Protein AF-A0A2W6T0C9-F1 (afdb_monomer_lite)

pLDDT: mean 95.59, std 4.39, range [62.81, 98.88]

Foldseek 3Di:
DVQAPEEEPQWDADPPRDIDGNDDDFDWDWDADRPPVGRYIDIGGALDGPQWQPWKFKAWPQPPRQLLPTHTFDDPGRQKTKDKDWDAAFIWIWMASHSDPDQRTWADAQEEEAPQFIHGPPGHYIDTDHDHTDIWMWMDRSNVRGIDIGDD

Structure (mmCIF, N/CA/C/O backbone):
data_AF-A0A2W6T0C9-F1
#
_entry.id   AF-A0A2W6T0C9-F1
#
loop_
_atom_site.group_PDB
_atom_site.id
_atom_site.type_symbol
_atom_site.label_atom_id
_atom_site.label_alt_id
_atom_site.label_comp_id
_atom_site.label_asym_id
_atom_site.label_entity_id
_atom_site.label_seq_id
_atom_site.pdbx_PDB_ins_code
_atom_site.Cartn_x
_atom_site.Cartn_y
_atom_site.Cartn_z
_atom_site.occupancy
_atom_site.B_iso_or_equiv
_atom_site.auth_seq_id
_atom_site.auth_comp_id
_atom_site.auth_asym_id
_atom_site.auth_atom_id
_atom_site.pdbx_PDB_model_num
ATOM 1 N N . ASN A 1 1 ? 18.285 3.195 -26.404 1.00 62.81 1 ASN A N 1
ATOM 2 C CA . ASN A 1 1 ? 17.325 3.545 -25.335 1.00 62.81 1 ASN A CA 1
ATOM 3 C C . ASN A 1 1 ? 17.656 4.904 -24.740 1.00 62.81 1 ASN A C 1
ATOM 5 O O . ASN A 1 1 ? 18.695 5.040 -24.112 1.00 62.81 1 ASN A O 1
ATOM 9 N N . LYS A 1 2 ? 16.803 5.908 -24.973 1.00 74.12 2 LYS A N 1
ATOM 10 C CA . LYS A 1 2 ? 17.025 7.315 -24.582 1.00 74.12 2 LYS A CA 1
ATOM 11 C C . LYS A 1 2 ? 16.971 7.547 -23.059 1.00 74.12 2 LYS A C 1
ATOM 13 O O . LYS A 1 2 ? 17.682 8.411 -22.559 1.00 74.12 2 LYS A O 1
ATOM 18 N N . TYR A 1 3 ? 16.179 6.749 -22.334 1.00 81.00 3 TYR A N 1
ATOM 19 C CA . TYR A 1 3 ? 15.863 6.992 -20.917 1.00 81.00 3 TYR A CA 1
ATOM 20 C C . TYR A 1 3 ? 16.386 5.917 -19.950 1.00 81.00 3 TYR A C 1
ATOM 22 O O . TYR A 1 3 ? 16.941 6.269 -18.914 1.00 81.00 3 TYR A O 1
ATOM 30 N N . PHE A 1 4 ? 16.297 4.629 -20.308 1.00 91.44 4 PHE A N 1
ATOM 31 C CA . PHE A 1 4 ? 16.746 3.513 -19.460 1.00 91.44 4 PHE A CA 1
ATOM 32 C C . PHE A 1 4 ? 17.794 2.643 -20.164 1.00 91.44 4 PHE A C 1
ATOM 34 O O . PHE A 1 4 ? 17.612 2.273 -21.325 1.00 91.44 4 PHE A O 1
ATOM 41 N N . LYS A 1 5 ? 18.874 2.281 -19.470 1.00 92.56 5 LYS A N 1
ATOM 42 C CA . LYS A 1 5 ? 19.886 1.314 -19.924 1.00 92.56 5 LYS A CA 1
ATOM 43 C C . LYS A 1 5 ? 19.383 -0.122 -19.776 1.00 92.56 5 LYS A C 1
ATOM 45 O O . LYS A 1 5 ? 19.548 -0.909 -20.703 1.00 92.56 5 LYS A O 1
ATOM 50 N N . THR A 1 6 ? 18.701 -0.417 -18.669 1.00 93.94 6 THR A N 1
ATOM 51 C CA . THR A 1 6 ? 18.200 -1.759 -18.331 1.00 93.94 6 THR A CA 1
ATOM 52 C C . THR A 1 6 ? 16.682 -1.748 -18.199 1.00 93.94 6 THR A C 1
ATOM 54 O O . THR A 1 6 ? 16.122 -0.864 -17.552 1.00 93.94 6 THR A O 1
ATOM 57 N N . TRP A 1 7 ? 16.026 -2.733 -18.812 1.00 95.25 7 TRP A N 1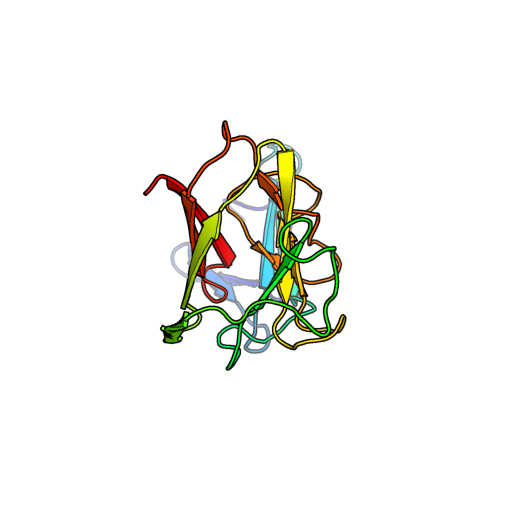
ATOM 58 C CA . TRP A 1 7 ? 14.569 -2.875 -18.850 1.00 95.25 7 TRP A CA 1
ATOM 59 C C . TRP A 1 7 ? 14.170 -4.252 -18.334 1.00 95.25 7 TRP A C 1
ATOM 61 O O . TRP A 1 7 ? 14.852 -5.237 -18.623 1.00 95.25 7 TRP A O 1
ATOM 71 N N . SER A 1 8 ? 13.052 -4.339 -17.616 1.00 96.44 8 SER A N 1
ATOM 72 C CA . SER A 1 8 ? 12.436 -5.634 -17.339 1.00 96.44 8 SER A CA 1
ATOM 73 C C . SER A 1 8 ? 11.910 -6.283 -18.617 1.00 96.44 8 SER A C 1
ATOM 75 O O . SER A 1 8 ? 11.490 -5.618 -19.561 1.00 96.44 8 SER A O 1
ATOM 77 N N . THR A 1 9 ? 11.902 -7.613 -18.632 1.00 95.88 9 THR A N 1
ATOM 78 C CA . THR A 1 9 ? 11.556 -8.434 -19.805 1.00 95.88 9 THR A CA 1
ATOM 79 C C . THR A 1 9 ? 10.097 -8.309 -20.252 1.00 95.88 9 THR A C 1
ATOM 81 O O . THR A 1 9 ? 9.762 -8.654 -21.379 1.00 95.88 9 THR A O 1
ATOM 84 N N . ASN A 1 10 ? 9.224 -7.803 -19.382 1.00 96.88 10 ASN A N 1
ATOM 85 C CA . ASN A 1 10 ? 7.815 -7.511 -19.651 1.00 96.88 10 ASN A CA 1
ATOM 86 C C . ASN A 1 10 ? 7.576 -6.082 -20.171 1.00 96.88 10 ASN A C 1
ATOM 88 O O . ASN A 1 10 ? 6.420 -5.667 -20.271 1.00 96.88 10 ASN A O 1
ATOM 92 N N . LEU A 1 11 ? 8.634 -5.336 -20.502 1.00 95.88 11 LEU A N 1
ATOM 93 C CA . LEU A 1 11 ? 8.558 -4.018 -21.119 1.00 95.88 11 LEU A CA 1
ATOM 94 C C . LEU A 1 11 ? 9.274 -3.999 -22.469 1.00 95.88 11 LEU A C 1
ATOM 96 O O . LEU A 1 11 ? 10.349 -4.574 -22.626 1.00 95.88 11 LEU A O 1
ATOM 100 N N . VAL A 1 12 ? 8.709 -3.267 -23.427 1.00 93.44 12 VAL A N 1
ATOM 101 C CA . VAL A 1 12 ? 9.349 -2.952 -24.710 1.00 93.44 12 VAL A CA 1
ATOM 102 C C . VAL A 1 12 ? 9.159 -1.476 -25.057 1.00 93.44 12 VAL A C 1
ATOM 104 O O . VAL A 1 12 ? 8.203 -0.834 -24.616 1.00 93.44 12 VAL A O 1
ATOM 107 N N . ALA A 1 13 ? 10.074 -0.920 -25.850 1.00 91.69 13 ALA A N 1
ATOM 108 C CA . ALA A 1 13 ? 9.913 0.430 -26.382 1.00 91.69 13 ALA A CA 1
ATOM 109 C C . ALA A 1 13 ? 8.769 0.472 -27.411 1.00 91.69 13 ALA A C 1
ATOM 111 O O . ALA A 1 13 ? 8.612 -0.453 -28.206 1.00 91.69 13 ALA A O 1
ATOM 112 N N . SER A 1 14 ? 7.999 1.559 -27.415 1.00 90.69 14 SER A N 1
ATOM 113 C CA . SER A 1 14 ? 6.897 1.814 -28.346 1.00 90.69 14 SER A CA 1
ATOM 114 C C . SER A 1 14 ? 6.979 3.236 -28.914 1.00 90.69 14 SER A C 1
ATOM 116 O O . SER A 1 14 ? 7.676 4.101 -28.377 1.00 90.69 14 SER A O 1
ATOM 118 N N . THR A 1 15 ? 6.316 3.483 -30.045 1.00 86.44 15 THR A N 1
ATOM 119 C CA . THR A 1 15 ? 6.456 4.739 -30.796 1.00 86.44 15 THR A CA 1
ATOM 120 C C . THR A 1 15 ? 5.323 5.739 -30.521 1.00 86.44 15 THR A C 1
ATOM 122 O O . THR A 1 15 ? 4.197 5.330 -30.231 1.00 86.44 15 THR A O 1
ATOM 125 N N . PRO A 1 16 ? 5.601 7.049 -30.649 1.00 85.38 16 PRO A N 1
ATOM 126 C CA . PRO A 1 16 ? 6.888 7.679 -30.355 1.00 85.38 16 PRO A CA 1
ATOM 127 C C . PRO A 1 16 ? 7.077 7.825 -28.829 1.00 85.38 16 PRO A C 1
ATOM 129 O O . PRO A 1 16 ? 6.198 8.325 -28.140 1.00 85.38 16 PRO A O 1
ATOM 132 N N . GLU A 1 17 ? 8.235 7.390 -28.315 1.00 86.81 17 GLU A N 1
ATOM 133 C CA . GLU A 1 17 ? 8.684 7.550 -26.910 1.00 86.81 17 GLU A CA 1
ATOM 134 C C . GLU A 1 17 ? 7.814 6.901 -25.812 1.00 86.81 17 GLU A C 1
ATOM 136 O O . GLU A 1 17 ? 7.943 7.229 -24.634 1.00 86.81 17 GLU A O 1
ATOM 141 N N . ASN A 1 18 ? 6.990 5.917 -26.170 1.00 90.25 18 ASN A N 1
ATOM 142 C CA . ASN A 1 18 ? 6.153 5.180 -25.227 1.00 90.25 18 ASN A CA 1
ATOM 143 C C . ASN A 1 18 ? 6.860 3.933 -24.671 1.00 90.25 18 ASN A C 1
ATOM 145 O O . ASN A 1 18 ? 7.796 3.391 -25.264 1.00 90.25 18 ASN A O 1
ATOM 149 N N . ILE A 1 19 ? 6.358 3.434 -23.541 1.00 92.56 19 ILE A N 1
ATOM 150 C CA . ILE A 1 19 ? 6.707 2.122 -22.986 1.00 92.56 19 ILE A CA 1
ATOM 151 C C . ILE A 1 19 ? 5.483 1.230 -23.104 1.00 92.56 19 ILE A C 1
ATOM 153 O O . ILE A 1 19 ? 4.423 1.564 -22.578 1.00 92.56 19 ILE A O 1
ATOM 157 N N . GLN A 1 20 ? 5.626 0.096 -23.781 1.00 94.19 20 GLN A N 1
ATOM 158 C CA . GLN A 1 20 ? 4.581 -0.912 -23.852 1.00 94.19 20 GLN A CA 1
ATOM 159 C C . GLN A 1 20 ? 4.863 -2.018 -22.837 1.00 94.19 20 GLN A C 1
ATOM 161 O O . GLN A 1 20 ? 5.954 -2.586 -22.791 1.00 94.19 20 GLN A O 1
ATOM 166 N N . PHE A 1 21 ? 3.851 -2.324 -22.032 1.00 96.25 21 PHE A N 1
ATOM 167 C CA . PHE A 1 21 ? 3.845 -3.467 -21.133 1.00 96.25 21 PHE A CA 1
ATOM 168 C C . PHE A 1 21 ? 3.276 -4.693 -21.859 1.00 96.25 21 PHE A C 1
ATOM 170 O O . PHE A 1 21 ? 2.175 -4.630 -22.400 1.00 96.25 21 PHE A O 1
ATOM 177 N N . ASN A 1 22 ? 4.024 -5.798 -21.855 1.00 95.62 22 ASN A N 1
ATOM 178 C CA . ASN A 1 22 ? 3.679 -7.056 -22.535 1.00 95.62 22 ASN A CA 1
ATOM 179 C C . ASN A 1 22 ? 3.455 -8.222 -21.556 1.00 95.62 22 ASN A C 1
ATOM 181 O O . ASN A 1 22 ? 3.411 -9.380 -21.967 1.00 95.62 22 ASN A O 1
ATOM 185 N N . GLY A 1 23 ? 3.374 -7.941 -20.254 1.00 94.56 23 GLY A N 1
ATOM 186 C CA . GLY A 1 23 ? 3.037 -8.954 -19.260 1.00 94.56 23 GLY A CA 1
ATOM 187 C C . GLY A 1 23 ? 1.539 -9.260 -19.220 1.00 94.56 23 GLY A C 1
ATOM 188 O O . GLY A 1 23 ? 0.722 -8.624 -19.885 1.00 94.56 23 GLY A O 1
ATOM 189 N N . VAL A 1 24 ? 1.174 -10.238 -18.394 1.00 94.62 24 VAL A N 1
ATOM 190 C CA . VAL A 1 24 ? -0.231 -10.544 -18.100 1.00 94.62 24 VAL A CA 1
ATOM 191 C C . VAL A 1 24 ? -0.897 -9.397 -17.334 1.00 94.62 24 VAL A C 1
ATOM 193 O O . VAL A 1 24 ? -0.236 -8.619 -16.649 1.00 94.62 24 VAL A O 1
ATOM 196 N N . THR A 1 25 ? -2.221 -9.283 -17.423 1.00 92.81 25 THR A N 1
ATOM 197 C CA . THR A 1 25 ? -2.969 -8.309 -16.619 1.00 92.81 25 THR A CA 1
ATOM 198 C C . THR A 1 25 ? -2.801 -8.595 -15.126 1.00 92.81 25 THR A C 1
ATOM 200 O O . THR A 1 25 ? -3.005 -9.720 -14.670 1.00 92.81 25 THR A O 1
ATOM 203 N N . GLY A 1 26 ? -2.480 -7.561 -14.350 1.00 92.88 26 GLY A N 1
ATOM 204 C CA . GLY A 1 26 ? -2.367 -7.667 -12.903 1.00 92.88 26 GLY A CA 1
ATOM 205 C C . GLY A 1 26 ? -1.803 -6.414 -12.244 1.00 92.88 26 GLY A C 1
ATOM 206 O O . GLY A 1 26 ? -1.594 -5.388 -12.891 1.00 92.88 26 GLY A O 1
ATOM 207 N N . MET A 1 27 ? -1.564 -6.516 -10.941 1.00 92.44 27 MET A N 1
ATOM 208 C CA . MET A 1 27 ? -0.894 -5.510 -10.123 1.00 92.44 27 MET A CA 1
ATOM 209 C C . MET A 1 27 ? 0.620 -5.710 -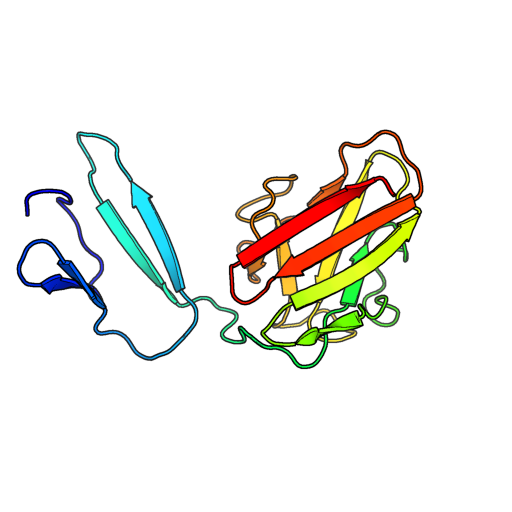10.179 1.00 92.44 27 MET A C 1
ATOM 211 O O . MET A 1 27 ? 1.109 -6.829 -10.023 1.00 92.44 27 MET A O 1
ATOM 215 N N . TYR A 1 28 ? 1.367 -4.621 -10.351 1.00 93.56 28 TYR A N 1
ATOM 216 C CA . TYR A 1 28 ? 2.822 -4.651 -10.479 1.00 93.56 28 TYR A CA 1
ATOM 217 C C . TYR A 1 28 ? 3.480 -3.581 -9.613 1.00 93.56 28 TYR A C 1
ATOM 219 O O . TYR A 1 28 ? 2.971 -2.468 -9.488 1.00 93.56 28 TYR A O 1
ATOM 227 N N . LYS A 1 29 ? 4.654 -3.904 -9.067 1.00 89.12 29 LYS A N 1
ATOM 228 C CA . LYS A 1 29 ? 5.581 -2.920 -8.509 1.00 89.12 29 LYS A CA 1
ATOM 229 C C . LYS A 1 29 ? 6.517 -2.460 -9.618 1.00 89.12 29 LYS A C 1
ATOM 231 O O . LYS A 1 29 ? 7.266 -3.269 -10.174 1.00 89.12 29 LYS A O 1
ATOM 236 N N . VAL A 1 30 ? 6.473 -1.163 -9.906 1.00 92.56 30 VAL A N 1
ATOM 237 C CA . VAL A 1 30 ? 7.395 -0.493 -10.827 1.00 92.56 30 VAL A CA 1
ATOM 238 C C . VAL A 1 30 ? 8.473 0.199 -10.002 1.00 92.56 30 VAL A C 1
ATOM 240 O O . VAL A 1 30 ? 8.164 1.018 -9.140 1.00 92.56 30 VAL A O 1
ATOM 243 N N . VAL A 1 31 ? 9.734 -0.141 -10.254 1.00 92.44 31 VAL A N 1
ATOM 244 C CA . VAL A 1 31 ? 10.898 0.503 -9.641 1.00 92.44 31 VAL A CA 1
ATOM 245 C C . VAL A 1 31 ? 11.699 1.178 -10.739 1.00 92.44 31 VAL A C 1
ATOM 247 O O . VAL A 1 31 ? 12.079 0.536 -11.719 1.00 92.44 31 VAL A O 1
ATOM 250 N N . ILE A 1 32 ? 11.941 2.473 -10.561 1.00 95.12 32 ILE A N 1
ATOM 251 C CA . ILE A 1 32 ? 12.793 3.274 -11.432 1.00 95.12 32 ILE A CA 1
ATOM 252 C C . ILE A 1 32 ? 14.035 3.654 -10.637 1.00 95.12 32 ILE A C 1
ATOM 254 O O . ILE A 1 32 ? 13.924 4.300 -9.597 1.00 95.12 32 ILE A O 1
ATOM 258 N N . ASP A 1 33 ? 15.200 3.274 -11.151 1.00 95.69 33 ASP A N 1
ATOM 259 C CA . ASP A 1 33 ? 16.480 3.786 -10.677 1.00 95.69 33 ASP A CA 1
ATOM 260 C C . ASP A 1 33 ? 16.970 4.843 -11.667 1.00 95.69 33 ASP A C 1
ATOM 262 O O . ASP A 1 33 ? 17.362 4.527 -12.795 1.00 95.69 33 ASP A O 1
ATOM 266 N N . ALA A 1 34 ? 16.877 6.105 -11.251 1.00 94.94 34 ALA A N 1
ATOM 267 C CA . ALA A 1 34 ? 17.244 7.260 -12.059 1.00 94.94 34 ALA A CA 1
ATOM 268 C C . ALA A 1 34 ? 18.731 7.631 -11.949 1.00 94.94 34 ALA A C 1
ATOM 270 O O . ALA A 1 34 ? 19.150 8.594 -12.598 1.00 94.94 34 ALA A O 1
ATOM 271 N N . ASP A 1 35 ? 19.529 6.895 -11.165 1.00 95.00 35 ASP A N 1
ATOM 272 C CA . ASP A 1 35 ? 20.968 7.117 -11.087 1.00 95.00 35 ASP A CA 1
ATOM 273 C C . ASP A 1 35 ? 21.587 7.108 -12.495 1.00 95.00 35 ASP A C 1
ATOM 275 O O . ASP A 1 35 ? 21.257 6.279 -13.350 1.00 95.00 35 ASP A O 1
ATOM 279 N N . ALA A 1 36 ? 22.479 8.062 -12.768 1.00 92.06 36 ALA A N 1
ATOM 280 C CA . ALA A 1 36 ? 23.010 8.277 -14.111 1.00 92.06 36 ALA A CA 1
ATOM 281 C C . ALA A 1 36 ? 23.832 7.081 -14.633 1.00 92.06 36 ALA A C 1
ATOM 283 O O . ALA A 1 36 ? 23.884 6.840 -15.854 1.00 92.06 36 ALA A O 1
ATOM 284 N N . ALA A 1 37 ? 24.458 6.322 -13.732 1.00 93.25 37 ALA A N 1
ATOM 285 C CA . ALA A 1 37 ? 25.167 5.093 -14.047 1.00 93.25 37 ALA A CA 1
ATOM 286 C C . ALA A 1 37 ? 24.193 3.923 -14.245 1.00 93.25 37 ALA A C 1
ATOM 288 O O . ALA A 1 37 ? 24.399 3.155 -15.190 1.00 93.25 37 ALA A O 1
ATOM 289 N N . VAL A 1 38 ? 23.108 3.841 -13.470 1.00 94.56 38 VAL A N 1
ATOM 290 C CA . VAL A 1 38 ? 22.147 2.724 -13.520 1.00 94.56 38 VAL A CA 1
ATOM 291 C C . VAL A 1 38 ? 21.086 2.895 -14.610 1.00 94.56 38 VAL A C 1
ATOM 293 O O . VAL A 1 38 ? 21.044 2.099 -15.549 1.00 94.56 38 VAL A O 1
ATOM 296 N N . LYS A 1 39 ? 20.236 3.927 -14.517 1.00 95.31 39 LYS A N 1
ATOM 297 C CA . LYS A 1 39 ? 19.087 4.186 -15.407 1.00 95.31 39 LYS A CA 1
ATOM 298 C C . LYS A 1 39 ? 18.277 2.917 -15.698 1.00 95.31 39 LYS A C 1
ATOM 300 O O . LYS A 1 39 ? 18.230 2.472 -16.846 1.00 95.31 39 LYS A O 1
ATOM 305 N N . SER A 1 40 ? 17.661 2.307 -14.690 1.00 95.81 40 SER A N 1
ATOM 306 C CA . SER A 1 40 ? 16.899 1.060 -14.864 1.00 95.81 40 SER A CA 1
ATOM 307 C C . SER A 1 40 ? 15.401 1.234 -14.623 1.00 95.81 40 SER A C 1
ATOM 309 O O . SER A 1 40 ? 14.979 2.084 -13.839 1.00 95.81 40 SER A O 1
ATOM 311 N N . ILE A 1 41 ? 14.603 0.406 -15.298 1.00 96.44 41 ILE A N 1
ATOM 312 C CA . ILE A 1 41 ? 13.179 0.225 -15.019 1.00 96.44 41 ILE A CA 1
ATOM 313 C C . ILE A 1 41 ? 12.890 -1.260 -14.804 1.00 96.44 41 ILE A C 1
ATOM 315 O O . ILE A 1 41 ? 13.136 -2.089 -15.681 1.00 96.44 41 ILE A O 1
ATOM 319 N N . THR A 1 42 ? 12.369 -1.596 -13.625 1.00 95.69 42 THR A N 1
ATOM 320 C CA . THR A 1 42 ? 12.008 -2.968 -13.250 1.00 95.69 42 THR A CA 1
ATOM 321 C C . THR A 1 42 ? 10.523 -3.056 -12.933 1.00 95.69 42 THR A C 1
ATOM 323 O O . THR A 1 42 ? 10.019 -2.296 -12.109 1.00 95.69 42 THR A O 1
ATOM 326 N N . VAL A 1 43 ? 9.827 -4.010 -13.552 1.00 96.12 43 VAL A N 1
ATOM 327 C CA . VAL A 1 43 ? 8.400 -4.268 -13.323 1.00 96.12 43 VAL A CA 1
ATOM 328 C C . VAL A 1 43 ? 8.213 -5.703 -12.846 1.00 96.12 43 VAL A C 1
ATOM 330 O O . VAL A 1 43 ? 8.376 -6.651 -13.612 1.00 96.12 43 VAL A O 1
ATOM 333 N N . SER A 1 44 ? 7.861 -5.858 -11.571 1.00 93.62 44 SER A N 1
ATOM 334 C CA . SER A 1 44 ? 7.682 -7.157 -10.905 1.00 93.62 44 SER A CA 1
ATOM 335 C C . SER A 1 44 ? 6.228 -7.357 -10.488 1.00 93.62 44 SER A C 1
ATOM 337 O O . SER A 1 44 ? 5.571 -6.405 -10.063 1.00 93.62 44 SER A O 1
ATOM 339 N N . ALA A 1 45 ? 5.702 -8.572 -10.662 1.00 94.25 45 ALA A N 1
ATOM 340 C CA . ALA A 1 45 ? 4.325 -8.880 -10.285 1.00 94.25 45 ALA A CA 1
ATOM 341 C C . ALA A 1 45 ? 4.144 -8.708 -8.772 1.00 94.25 45 ALA A C 1
ATOM 343 O O . ALA A 1 45 ? 4.975 -9.156 -7.982 1.00 94.25 45 ALA A O 1
ATOM 344 N N . SER A 1 46 ? 3.057 -8.051 -8.375 1.00 93.00 46 SER A N 1
ATOM 345 C CA . SER A 1 46 ? 2.671 -7.959 -6.973 1.00 93.00 46 SER A CA 1
ATOM 346 C C . SER A 1 46 ? 2.266 -9.349 -6.471 1.00 93.00 46 SER A C 1
ATOM 348 O O . SER A 1 46 ? 1.484 -10.022 -7.146 1.00 93.00 46 SER A O 1
ATOM 350 N N . PRO A 1 47 ? 2.706 -9.765 -5.270 1.00 91.94 47 PRO A N 1
ATOM 351 C CA . PRO A 1 47 ? 2.215 -10.994 -4.645 1.00 91.94 47 PRO A CA 1
ATOM 352 C C . PRO A 1 47 ? 0.723 -10.902 -4.296 1.00 91.94 47 PRO A C 1
ATOM 354 O O . PRO A 1 47 ? 0.063 -11.920 -4.117 1.00 91.94 47 PRO A O 1
ATOM 357 N N . VAL A 1 48 ? 0.174 -9.685 -4.242 1.00 93.56 48 VAL A N 1
ATOM 358 C CA . VAL A 1 48 ? -1.257 -9.435 -4.075 1.00 93.56 48 VAL A CA 1
ATOM 359 C C . VAL A 1 48 ? -1.820 -8.873 -5.374 1.00 93.56 48 VAL A C 1
ATOM 361 O O . VAL A 1 48 ? -1.602 -7.704 -5.700 1.00 93.56 48 VAL A O 1
ATOM 364 N N . ASN A 1 49 ? -2.556 -9.707 -6.110 1.00 92.31 49 ASN A N 1
ATOM 365 C CA . ASN A 1 49 ? -3.149 -9.360 -7.405 1.00 92.31 49 ASN A CA 1
ATOM 366 C C . ASN A 1 49 ? -4.652 -9.025 -7.312 1.00 92.31 49 ASN A C 1
ATOM 368 O O . ASN A 1 49 ? -5.443 -9.386 -8.179 1.00 92.31 49 ASN A O 1
ATOM 372 N N . SER A 1 50 ? -5.060 -8.351 -6.235 1.00 93.69 50 SER A N 1
ATOM 373 C CA . SER A 1 50 ? -6.438 -7.897 -6.028 1.00 93.69 50 SER A CA 1
ATOM 374 C C . SER A 1 50 ? -6.463 -6.389 -5.819 1.00 93.69 50 SER A C 1
ATOM 376 O O . SER A 1 50 ? -6.185 -5.899 -4.727 1.00 93.69 50 SER A O 1
ATOM 378 N N . TRP A 1 51 ? -6.797 -5.647 -6.876 1.00 93.94 51 TRP A N 1
ATOM 379 C CA . TRP A 1 51 ? -6.893 -4.182 -6.838 1.00 93.94 51 TRP A CA 1
ATOM 380 C C . TRP A 1 51 ? -8.246 -3.679 -6.306 1.00 93.94 51 TRP A C 1
ATOM 382 O O . TRP A 1 51 ? -8.353 -2.529 -5.880 1.00 93.94 51 TRP A O 1
ATOM 392 N N . ASN A 1 52 ? -9.273 -4.537 -6.333 1.00 95.56 52 ASN A N 1
ATOM 393 C CA . ASN A 1 52 ? -10.632 -4.255 -5.867 1.00 95.56 52 ASN A CA 1
ATOM 394 C C . ASN A 1 52 ? -11.126 -5.368 -4.928 1.00 95.56 52 ASN A C 1
ATOM 396 O O . ASN A 1 52 ? -12.053 -6.096 -5.291 1.00 95.56 52 ASN A O 1
ATOM 400 N N . PRO A 1 53 ? -10.486 -5.562 -3.760 1.00 96.25 53 PRO A N 1
ATOM 401 C CA . PRO A 1 53 ? -10.993 -6.515 -2.779 1.00 96.25 53 PRO A CA 1
ATOM 402 C C . PRO A 1 53 ? -12.415 -6.124 -2.355 1.00 96.25 53 PRO A C 1
ATOM 404 O O . PRO A 1 53 ? -12.761 -4.946 -2.358 1.00 96.25 53 PRO A O 1
ATOM 407 N N . THR A 1 54 ? -13.245 -7.100 -1.981 1.00 96.62 54 THR A N 1
ATOM 408 C CA . THR A 1 54 ? -14.615 -6.828 -1.509 1.00 96.62 54 THR A CA 1
ATOM 409 C C . THR A 1 54 ? -14.610 -6.048 -0.197 1.00 96.62 54 THR A C 1
ATOM 411 O O . THR A 1 54 ? -15.399 -5.123 -0.029 1.00 96.62 54 THR A O 1
ATOM 414 N N . ASN A 1 55 ? -13.691 -6.398 0.706 1.00 98.06 55 ASN A N 1
ATOM 415 C CA . ASN A 1 55 ? -13.564 -5.798 2.026 1.00 98.06 55 ASN A CA 1
ATOM 416 C C . ASN A 1 55 ? -12.124 -5.349 2.270 1.00 98.06 55 ASN A C 1
ATOM 418 O O . ASN A 1 55 ? -11.179 -5.964 1.773 1.00 98.06 55 ASN A O 1
ATOM 422 N N . VAL A 1 56 ? -11.976 -4.306 3.083 1.00 98.69 56 VAL A N 1
ATOM 423 C CA . VAL A 1 56 ? -10.711 -3.936 3.719 1.00 98.69 56 VAL A CA 1
ATOM 424 C C . VAL A 1 56 ? -10.985 -3.680 5.196 1.00 98.69 56 VAL A C 1
ATOM 426 O O . VAL A 1 56 ? -12.002 -3.084 5.554 1.00 98.69 56 VAL A O 1
ATOM 429 N N . TYR A 1 57 ? -10.077 -4.142 6.043 1.00 98.88 57 TYR A N 1
ATOM 430 C CA . TYR A 1 57 ? -10.140 -4.024 7.488 1.00 98.88 57 TYR A CA 1
ATOM 431 C C . TYR A 1 57 ? -8.903 -3.296 8.006 1.00 98.88 57 TYR A C 1
ATOM 433 O O . TYR A 1 57 ? -7.800 -3.515 7.509 1.00 98.88 57 TYR A O 1
ATOM 441 N N . LEU A 1 58 ? -9.079 -2.472 9.032 1.00 98.81 58 LEU A N 1
ATOM 442 C CA . LEU A 1 58 ? -8.007 -1.862 9.808 1.00 98.81 58 LEU A CA 1
ATOM 443 C C . LEU A 1 58 ? -7.622 -2.794 10.966 1.00 98.81 58 LEU A C 1
ATOM 445 O O . LEU A 1 58 ? -8.478 -3.211 11.747 1.00 98.81 58 LEU A O 1
ATOM 449 N N . VAL A 1 59 ? -6.334 -3.102 11.100 1.00 98.81 59 VAL A N 1
ATOM 450 C CA . VAL A 1 59 ? -5.772 -3.876 12.220 1.00 98.81 59 VAL A CA 1
ATOM 451 C C . VAL A 1 59 ? -4.554 -3.146 12.768 1.00 98.81 59 VAL A C 1
ATOM 453 O O . VAL A 1 59 ? -3.779 -2.591 11.996 1.00 98.81 59 VAL A O 1
ATOM 456 N N . GLY A 1 60 ? -4.362 -3.115 14.080 1.00 98.56 60 GLY A N 1
ATOM 457 C CA . GLY A 1 60 ? -3.237 -2.392 14.666 1.00 98.56 60 GLY A CA 1
ATOM 458 C C . GLY A 1 60 ? -3.332 -2.255 16.172 1.00 98.56 60 GLY A C 1
ATOM 459 O O . GLY A 1 60 ? -4.113 -2.942 16.829 1.00 98.56 60 GLY A O 1
ATOM 460 N N . THR A 1 61 ? -2.592 -1.302 16.727 1.00 98.06 61 THR A N 1
ATOM 461 C CA . THR A 1 61 ? -2.676 -0.942 18.151 1.00 98.06 61 THR A CA 1
ATOM 462 C C . THR A 1 61 ? -4.112 -0.617 18.577 1.00 98.06 61 THR A C 1
ATOM 464 O O . THR A 1 61 ? -4.519 -0.984 19.675 1.00 98.06 61 THR A O 1
ATOM 467 N N . VAL A 1 62 ? -4.910 -0.032 17.675 1.00 96.50 62 VAL A N 1
ATOM 468 C CA . VAL A 1 62 ? -6.331 0.320 17.870 1.00 96.50 62 VAL A CA 1
ATOM 469 C C . VAL A 1 62 ? -7.248 -0.860 18.203 1.00 96.50 62 VAL A C 1
ATOM 471 O O . VAL A 1 62 ? -8.325 -0.652 18.754 1.00 96.50 62 VAL A O 1
ATOM 474 N N . ASN A 1 63 ? -6.850 -2.090 17.875 1.00 97.75 63 ASN A N 1
ATOM 475 C CA . ASN A 1 63 ? -7.603 -3.300 18.200 1.00 97.75 63 ASN A CA 1
ATOM 476 C C . ASN A 1 63 ? -6.708 -4.423 18.761 1.00 97.75 63 ASN A C 1
ATOM 478 O O . ASN A 1 63 ? -7.072 -5.598 18.705 1.00 97.75 63 ASN A O 1
ATOM 482 N N . GLY A 1 64 ? -5.525 -4.071 19.279 1.00 98.19 64 GLY A N 1
ATOM 483 C CA . GLY A 1 64 ? -4.583 -5.020 19.877 1.00 98.19 64 GLY A CA 1
ATOM 484 C C . GLY A 1 64 ? -3.978 -6.027 18.894 1.00 98.19 64 GLY A C 1
ATOM 485 O O . GLY A 1 64 ? -3.687 -7.151 19.290 1.00 98.19 64 GLY A O 1
ATOM 486 N N . TRP A 1 65 ? -3.819 -5.659 17.618 1.00 98.44 65 TRP A N 1
ATOM 487 C CA . TRP A 1 65 ? -3.281 -6.516 16.549 1.00 98.44 65 TRP A CA 1
ATOM 488 C C . TRP A 1 65 ? -4.054 -7.822 16.317 1.00 98.44 65 TRP A C 1
ATOM 490 O O . TRP A 1 65 ? -3.554 -8.760 15.689 1.00 98.44 65 TRP A O 1
ATOM 500 N N . ASN A 1 66 ? -5.301 -7.888 16.781 1.00 98.62 66 ASN A N 1
ATOM 501 C CA . ASN A 1 66 ? -6.142 -9.052 16.582 1.00 98.62 66 ASN A CA 1
ATOM 502 C C . ASN A 1 66 ? -6.791 -9.003 15.191 1.00 98.62 66 ASN A C 1
ATOM 504 O O . ASN A 1 66 ? -7.727 -8.243 14.946 1.00 98.62 66 ASN A O 1
ATOM 508 N N . ALA A 1 67 ? -6.299 -9.832 14.269 1.00 98.56 67 ALA A N 1
ATOM 509 C CA . ALA A 1 67 ? -6.832 -9.898 12.910 1.00 98.56 67 ALA A CA 1
ATOM 510 C C . ALA A 1 67 ? -8.272 -10.442 12.850 1.00 98.56 67 ALA A C 1
ATOM 512 O O . ALA A 1 67 ? -9.037 -10.018 11.986 1.00 98.56 67 ALA A O 1
ATOM 513 N N . ALA A 1 68 ? -8.666 -11.320 13.781 1.00 98.56 68 ALA A N 1
ATOM 514 C CA . ALA A 1 68 ? -10.024 -11.874 13.835 1.00 98.56 68 ALA A CA 1
ATOM 515 C C . ALA A 1 68 ? -11.074 -10.813 14.201 1.00 98.56 68 ALA A C 1
ATOM 517 O O . ALA A 1 68 ? -12.242 -10.944 13.850 1.00 98.56 68 ALA A O 1
ATOM 518 N N . THR A 1 69 ? -10.650 -9.742 14.874 1.00 98.50 69 THR A N 1
ATOM 519 C CA . THR A 1 69 ? -11.479 -8.579 15.209 1.00 98.50 69 THR A CA 1
ATOM 520 C C . THR A 1 69 ? -10.998 -7.319 14.488 1.00 98.50 69 THR A C 1
ATOM 522 O O . THR A 1 69 ? -11.173 -6.207 14.991 1.00 98.50 69 THR A O 1
ATOM 525 N N . ALA A 1 70 ? -10.363 -7.473 13.317 1.00 98.75 70 ALA A N 1
ATOM 526 C CA . ALA A 1 70 ? -9.988 -6.345 12.469 1.00 98.75 70 ALA A CA 1
ATOM 527 C C . ALA A 1 70 ? -11.236 -5.532 12.092 1.00 98.75 70 ALA A C 1
ATOM 529 O O . ALA A 1 70 ? -12.299 -6.090 11.805 1.00 98.75 70 ALA A O 1
ATOM 530 N N . ILE A 1 71 ? -11.099 -4.210 12.132 1.00 98.81 71 ILE A N 1
ATOM 531 C CA . ILE A 1 71 ? -12.205 -3.256 12.067 1.00 98.81 71 ILE A CA 1
ATOM 532 C C . ILE A 1 71 ? -12.604 -3.052 10.599 1.00 98.81 71 ILE A C 1
ATOM 534 O O . ILE A 1 71 ? -11.759 -2.620 9.816 1.00 98.81 71 ILE A O 1
ATOM 538 N N . PRO A 1 72 ? -13.853 -3.336 10.190 1.00 98.75 72 PRO A N 1
ATOM 539 C CA . PRO A 1 72 ? -14.275 -3.165 8.801 1.00 98.75 72 PRO A CA 1
ATOM 540 C C . PRO A 1 72 ? -14.273 -1.689 8.390 1.00 98.75 72 PRO A C 1
ATOM 542 O O . PRO A 1 72 ? -14.811 -0.837 9.096 1.00 98.75 72 PRO A O 1
ATOM 545 N N . MET A 1 73 ? -13.694 -1.393 7.227 1.00 98.88 73 MET A N 1
ATOM 546 C CA . MET A 1 73 ? -13.742 -0.066 6.610 1.00 98.88 73 MET A CA 1
ATOM 547 C C . MET A 1 73 ? -14.938 0.051 5.657 1.00 98.88 73 MET A C 1
ATOM 549 O O . MET A 1 73 ? -15.357 -0.928 5.035 1.00 98.88 73 MET A O 1
ATOM 553 N N . THR A 1 74 ? -15.455 1.264 5.477 1.00 98.81 74 THR A N 1
ATOM 554 C CA . THR A 1 74 ? -16.530 1.545 4.518 1.00 98.81 74 THR A CA 1
ATOM 555 C C . THR A 1 74 ? -15.976 1.525 3.100 1.00 98.81 74 THR A C 1
ATOM 557 O O . THR A 1 74 ? -15.059 2.284 2.787 1.00 98.81 74 THR A O 1
ATOM 560 N N . SER A 1 75 ? -16.538 0.691 2.221 1.00 98.50 75 SER A N 1
ATOM 561 C CA . SER A 1 75 ? -16.192 0.707 0.797 1.00 98.50 75 SER A CA 1
ATOM 562 C C . SER A 1 75 ? -16.830 1.898 0.088 1.00 98.50 75 SER A C 1
ATOM 564 O O . SER A 1 75 ? -18.024 2.154 0.228 1.00 98.50 75 SER A O 1
ATOM 566 N N . LEU A 1 76 ? -16.038 2.588 -0.728 1.00 98.44 76 LEU A N 1
ATOM 567 C CA . LEU A 1 76 ? -16.491 3.631 -1.653 1.00 98.44 76 LEU A CA 1
ATOM 568 C C . LEU A 1 76 ? -16.499 3.134 -3.111 1.00 98.44 76 LEU A C 1
ATOM 570 O O . LEU A 1 76 ? -16.691 3.918 -4.041 1.00 98.44 76 LEU A O 1
ATOM 574 N N . GLY A 1 77 ? -16.240 1.839 -3.319 1.00 97.50 77 GLY A N 1
ATOM 575 C CA . GLY A 1 77 ? -16.066 1.226 -4.632 1.00 97.50 77 GLY A CA 1
ATOM 576 C C . GLY A 1 77 ? -14.719 1.540 -5.295 1.00 97.50 77 GLY A C 1
ATOM 577 O O . GLY A 1 77 ? -13.945 2.393 -4.858 1.00 97.50 77 GLY A O 1
ATOM 578 N N . ASN A 1 78 ? -14.425 0.823 -6.386 1.00 96.81 78 ASN A N 1
ATOM 579 C CA . ASN A 1 78 ? -13.215 1.007 -7.202 1.00 96.81 78 ASN A CA 1
ATOM 580 C C . ASN A 1 78 ? -11.907 0.958 -6.374 1.00 96.81 78 ASN A C 1
ATOM 582 O O . ASN A 1 78 ? -11.008 1.778 -6.572 1.00 96.81 78 ASN A O 1
ATOM 586 N N . GLY A 1 79 ? -11.826 0.014 -5.430 1.00 97.50 79 GLY A N 1
ATOM 587 C CA . GLY A 1 79 ? -10.669 -0.210 -4.558 1.00 97.50 79 GLY A CA 1
ATOM 588 C C . GLY A 1 79 ? -10.457 0.836 -3.458 1.00 97.50 79 GLY A C 1
ATOM 589 O O . GLY A 1 79 ? -9.378 0.859 -2.866 1.00 97.50 79 GLY A O 1
ATOM 590 N N . LYS A 1 80 ? -11.433 1.715 -3.199 1.00 98.75 80 LYS A N 1
ATOM 591 C CA . LYS A 1 80 ? -11.337 2.789 -2.200 1.00 98.75 80 LYS A CA 1
ATOM 592 C C . LYS A 1 80 ? -12.125 2.458 -0.938 1.00 98.75 80 LYS A C 1
ATOM 594 O O . LYS A 1 80 ? -13.271 2.022 -1.029 1.00 98.75 80 LYS A O 1
ATOM 599 N N . PHE A 1 81 ? -11.528 2.732 0.218 1.00 98.88 81 PHE A N 1
ATOM 600 C CA . PHE A 1 81 ? -12.143 2.520 1.526 1.00 98.88 81 PHE A CA 1
ATOM 601 C C . PHE A 1 81 ? -11.791 3.644 2.491 1.00 98.88 81 PHE A C 1
ATOM 603 O O . PHE A 1 81 ? -10.731 4.264 2.373 1.00 98.88 81 PHE A O 1
ATOM 610 N N . GLU A 1 82 ? -12.654 3.873 3.474 1.00 98.75 82 GLU A N 1
ATOM 611 C CA . GLU A 1 82 ? -12.411 4.842 4.537 1.00 98.75 82 GLU A CA 1
ATOM 612 C C . GLU A 1 82 ? -12.925 4.379 5.898 1.00 98.75 82 GLU A C 1
ATOM 614 O O . GLU A 1 82 ? -13.851 3.574 5.998 1.00 98.75 82 GLU A O 1
ATOM 619 N N . TYR A 1 83 ? -12.308 4.895 6.956 1.00 98.75 83 TYR A N 1
ATOM 620 C CA . TYR A 1 83 ? -12.756 4.692 8.326 1.00 98.75 83 TYR A CA 1
ATOM 621 C C . TYR A 1 83 ? -12.325 5.862 9.208 1.00 98.75 83 TYR A C 1
ATOM 623 O O . TYR A 1 83 ? -11.242 6.421 9.023 1.00 98.75 83 TYR A O 1
ATOM 631 N N . THR A 1 84 ? -13.164 6.215 10.177 1.00 98.56 84 THR A N 1
ATOM 632 C CA . THR A 1 84 ? -12.854 7.226 11.189 1.00 98.56 84 THR A CA 1
ATOM 633 C C . THR A 1 84 ? -12.550 6.533 12.507 1.00 98.56 84 THR A C 1
ATOM 635 O O . THR A 1 84 ? -13.358 5.746 12.993 1.00 98.56 84 THR A O 1
ATOM 638 N N . VAL A 1 85 ? -11.395 6.828 13.095 1.00 97.56 85 VAL A N 1
ATOM 639 C CA . VAL A 1 85 ? -10.907 6.148 14.299 1.00 97.56 85 VAL A CA 1
ATOM 640 C C . VAL A 1 85 ? -10.164 7.112 15.214 1.00 97.56 85 VAL A C 1
ATOM 642 O O . VAL A 1 85 ? -9.496 8.039 14.752 1.00 97.56 85 VAL A O 1
ATOM 645 N N . ALA A 1 86 ? -10.267 6.872 16.520 1.00 97.19 86 ALA A N 1
ATOM 646 C CA . ALA A 1 86 ? -9.382 7.486 17.494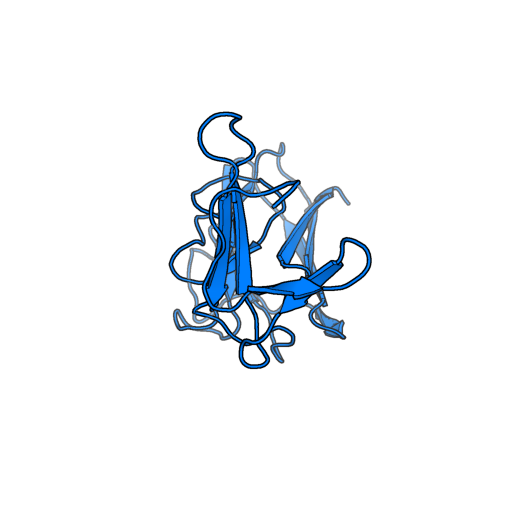 1.00 97.19 86 ALA A CA 1
ATOM 647 C C . ALA A 1 86 ? -7.994 6.839 17.377 1.00 97.19 86 ALA A C 1
ATOM 649 O O . ALA A 1 86 ? -7.825 5.661 17.691 1.00 97.19 86 ALA A O 1
ATOM 650 N N . LEU A 1 87 ? -7.005 7.600 16.917 1.00 96.56 87 LEU A N 1
ATOM 651 C CA . LEU A 1 87 ? -5.606 7.188 16.869 1.00 96.56 87 LEU A CA 1
ATOM 652 C C . LEU A 1 87 ? -4.860 7.872 18.007 1.00 96.56 87 LEU A C 1
ATOM 654 O O . LEU A 1 87 ? -4.696 9.088 17.958 1.00 96.56 87 LEU A O 1
ATOM 658 N N . PRO A 1 88 ? -4.390 7.142 19.028 1.00 96.19 88 PRO A N 1
ATOM 659 C CA . PRO A 1 88 ? -3.358 7.640 19.931 1.00 96.19 88 PRO A CA 1
ATOM 660 C C . PRO A 1 88 ? -2.068 7.987 19.177 1.00 96.19 88 PRO A C 1
ATOM 662 O O . PRO A 1 88 ? -1.777 7.383 18.141 1.00 96.19 88 PRO A O 1
ATOM 665 N N . ALA A 1 89 ? -1.266 8.909 19.714 1.00 94.75 89 ALA A N 1
ATOM 666 C CA . ALA A 1 89 ? 0.084 9.158 19.208 1.00 94.75 89 ALA A CA 1
ATOM 667 C C . ALA A 1 89 ? 0.906 7.855 19.169 1.00 94.75 89 ALA A C 1
ATOM 669 O O . ALA A 1 89 ? 0.723 6.983 20.021 1.00 94.75 89 ALA A O 1
ATOM 670 N N . ALA A 1 90 ? 1.790 7.725 18.175 1.00 94.31 90 ALA A N 1
ATOM 671 C CA . ALA A 1 90 ? 2.605 6.528 17.936 1.00 94.31 90 ALA A CA 1
ATOM 672 C C . ALA A 1 90 ? 1.810 5.230 17.670 1.00 94.31 90 ALA A C 1
ATOM 674 O O . ALA A 1 90 ? 2.352 4.135 17.800 1.00 94.31 90 ALA A O 1
ATOM 675 N N . SER A 1 91 ? 0.530 5.326 17.288 1.00 98.12 91 SER A N 1
ATOM 676 C CA . SER A 1 91 ? -0.231 4.155 16.840 1.00 98.12 91 SER A CA 1
ATOM 677 C C . SER A 1 91 ? 0.411 3.505 15.621 1.00 98.12 91 SER A C 1
ATOM 679 O O . SER A 1 91 ? 0.916 4.182 14.728 1.00 98.12 91 SER A O 1
ATOM 681 N N . GLU A 1 92 ? 0.310 2.186 15.543 1.00 98.56 92 GLU A N 1
ATOM 682 C CA . GLU A 1 92 ? 0.757 1.422 14.387 1.00 98.56 92 GLU A CA 1
ATOM 683 C C . GLU A 1 92 ? -0.390 0.576 13.856 1.00 98.56 92 GLU A C 1
ATOM 685 O O . GLU A 1 92 ? -1.160 0.009 14.637 1.00 98.56 92 GLU A O 1
ATOM 690 N N . PHE A 1 93 ? -0.522 0.491 12.536 1.00 98.81 93 PHE A N 1
ATOM 691 C CA . PHE A 1 93 ? -1.587 -0.285 11.913 1.00 98.81 93 PHE A CA 1
ATOM 692 C C . PHE A 1 93 ? -1.231 -0.783 10.510 1.00 98.81 93 PHE A C 1
ATOM 694 O O . PHE A 1 93 ? -0.242 -0.380 9.896 1.00 98.81 93 PHE A O 1
ATOM 701 N N . LYS A 1 94 ? -2.065 -1.690 10.010 1.00 98.75 94 LYS A N 1
ATOM 702 C CA . LYS A 1 94 ? -2.040 -2.292 8.676 1.00 98.75 94 LYS A CA 1
ATOM 703 C C . LYS A 1 94 ? -3.464 -2.442 8.144 1.00 98.75 94 LYS A C 1
ATOM 705 O O . LYS A 1 94 ? -4.442 -2.210 8.862 1.00 98.75 94 LYS A O 1
ATOM 710 N N . PHE A 1 95 ? -3.570 -2.856 6.886 1.00 98.75 95 PHE A N 1
ATOM 711 C CA . PHE A 1 95 ? -4.836 -3.154 6.231 1.00 98.75 95 PHE A CA 1
ATOM 712 C C . PHE A 1 95 ? -4.899 -4.622 5.821 1.00 98.75 95 PHE A C 1
ATOM 714 O O . PHE A 1 95 ? -3.950 -5.147 5.245 1.00 98.75 95 PHE A O 1
ATOM 721 N N . LEU A 1 96 ? -6.034 -5.273 6.056 1.00 98.75 96 LEU A N 1
ATOM 722 C CA . LEU A 1 96 ? -6.278 -6.657 5.651 1.00 98.75 96 LEU A CA 1
ATOM 723 C C . LEU A 1 96 ? -7.465 -6.738 4.700 1.00 98.75 96 LEU A C 1
ATOM 725 O O . LEU A 1 96 ? -8.410 -5.974 4.834 1.00 98.75 96 LEU A O 1
ATOM 729 N N . GLY A 1 97 ? -7.451 -7.683 3.764 1.00 98.31 97 GLY A N 1
ATOM 730 C CA . GLY A 1 97 ? -8.602 -7.985 2.900 1.00 98.31 97 GLY A CA 1
ATOM 731 C C . GLY A 1 97 ? -9.528 -9.061 3.472 1.00 98.31 97 GLY A C 1
ATOM 732 O O . GLY A 1 97 ? -10.580 -9.339 2.904 1.00 98.31 97 GLY A O 1
ATOM 733 N N . GLN A 1 98 ? -9.143 -9.656 4.602 1.00 97.69 98 GLN A N 1
ATOM 734 C CA . GLN A 1 98 ? -9.902 -10.645 5.363 1.00 97.69 98 GLN A CA 1
ATOM 735 C C . GLN A 1 98 ? -9.672 -10.434 6.869 1.00 97.69 98 GLN A C 1
ATOM 737 O O . GLN A 1 98 ? -8.667 -9.842 7.256 1.00 97.69 98 GLN A O 1
ATOM 742 N N . GLN A 1 99 ? -10.550 -10.950 7.734 1.00 98.19 99 GLN A N 1
ATOM 743 C CA . GLN A 1 99 ? -10.360 -10.921 9.198 1.00 98.19 99 GLN A CA 1
ATOM 744 C C . GLN A 1 99 ? -9.424 -12.041 9.677 1.00 98.19 99 GLN A C 1
ATOM 746 O O . GLN A 1 99 ? -9.727 -12.826 10.572 1.00 98.19 99 GLN A O 1
ATOM 751 N N . SER A 1 100 ? -8.274 -12.144 9.024 1.00 98.44 100 SER A N 1
ATOM 752 C CA . SER A 1 100 ? -7.179 -13.030 9.388 1.00 98.44 100 SER A CA 1
ATOM 753 C C . SER A 1 100 ? -5.889 -12.509 8.765 1.00 98.44 100 SER A C 1
ATOM 755 O O . SER A 1 100 ? -5.893 -11.854 7.715 1.00 98.44 100 SER A O 1
ATOM 757 N N . TRP A 1 101 ? -4.756 -12.850 9.371 1.00 97.62 101 TRP A N 1
ATOM 758 C CA . TRP A 1 101 ? -3.491 -12.768 8.651 1.00 97.62 101 TRP A CA 1
ATOM 759 C C . TRP A 1 101 ? -3.541 -13.741 7.471 1.00 97.62 101 TRP A C 1
ATOM 761 O O . TRP A 1 101 ? -4.091 -14.839 7.578 1.00 97.62 101 TRP A O 1
ATOM 771 N N . GLY A 1 102 ? -3.041 -13.314 6.320 1.00 95.19 102 GLY A N 1
ATOM 772 C CA . GLY A 1 102 ? -3.273 -14.020 5.067 1.00 95.19 102 GLY A CA 1
ATOM 773 C C . GLY A 1 102 ? -2.586 -13.326 3.909 1.00 95.19 102 GLY A C 1
ATOM 774 O O . GLY A 1 102 ? -1.598 -12.622 4.110 1.00 95.19 102 GLY A O 1
ATOM 775 N N . ASP A 1 103 ? -3.064 -13.569 2.695 1.00 94.12 103 ASP A N 1
ATOM 776 C CA . ASP A 1 103 ? -2.437 -13.031 1.486 1.00 94.12 103 ASP A CA 1
ATOM 777 C C . ASP A 1 103 ? -2.869 -11.601 1.180 1.00 94.12 103 ASP A C 1
ATOM 779 O O . ASP A 1 103 ? -2.040 -10.803 0.752 1.00 94.12 103 ASP A O 1
ATOM 783 N N . LEU A 1 104 ? -4.122 -11.235 1.468 1.00 97.12 104 LEU A N 1
ATOM 784 C CA . LEU A 1 104 ? -4.575 -9.851 1.348 1.00 97.12 104 LEU A CA 1
ATOM 785 C C . LEU A 1 104 ? -4.149 -9.076 2.600 1.00 97.12 104 LEU A C 1
ATOM 787 O O . LEU A 1 104 ? -4.925 -8.912 3.540 1.00 97.12 104 LEU A O 1
ATOM 791 N N . ASP A 1 105 ? -2.883 -8.681 2.632 1.00 97.06 105 ASP A N 1
ATOM 792 C CA . ASP A 1 105 ? -2.260 -7.896 3.695 1.00 97.06 105 ASP A CA 1
ATOM 793 C C . ASP A 1 105 ? -1.478 -6.742 3.063 1.00 97.06 105 ASP A C 1
ATOM 795 O O . ASP A 1 105 ? -0.675 -6.937 2.144 1.00 97.06 105 ASP A O 1
ATOM 799 N N . TRP A 1 106 ? -1.708 -5.535 3.568 1.00 98.44 106 TRP A N 1
ATOM 800 C CA . TRP A 1 106 ? -1.093 -4.305 3.102 1.00 98.44 106 TRP A CA 1
ATOM 801 C C . TRP A 1 106 ? -0.668 -3.402 4.260 1.00 98.44 106 TRP A C 1
ATOM 803 O O . TRP A 1 106 ? -1.176 -3.479 5.375 1.00 98.44 106 TRP A O 1
ATOM 813 N N . GLY A 1 107 ? 0.268 -2.506 3.981 1.00 98.50 107 GLY A N 1
ATOM 814 C CA . GLY A 1 107 ? 0.865 -1.611 4.971 1.00 98.50 107 GLY A CA 1
ATOM 815 C C . GLY A 1 107 ? 1.671 -0.510 4.298 1.00 98.50 107 GLY A C 1
ATOM 816 O O . GLY A 1 107 ? 1.457 -0.217 3.122 1.00 98.50 107 GLY A O 1
ATOM 817 N N . ASN A 1 108 ? 2.613 0.087 5.020 1.00 98.62 108 ASN A N 1
ATOM 818 C CA . ASN A 1 108 ? 3.534 1.057 4.448 1.00 98.62 108 ASN A CA 1
ATOM 819 C C . ASN A 1 108 ? 4.501 0.356 3.486 1.00 98.62 108 ASN A C 1
ATOM 821 O O . ASN A 1 108 ? 5.039 -0.711 3.793 1.00 98.62 108 ASN A O 1
ATOM 825 N N . ILE A 1 109 ? 4.711 0.927 2.302 1.00 96.38 109 ILE A N 1
ATOM 826 C CA . ILE A 1 109 ? 5.566 0.294 1.299 1.00 96.38 109 ILE A CA 1
ATOM 827 C C . ILE A 1 109 ? 7.013 0.146 1.794 1.00 96.38 109 ILE A C 1
ATOM 829 O O . ILE A 1 109 ? 7.588 1.056 2.389 1.00 96.38 109 ILE A O 1
ATOM 833 N N . THR A 1 110 ? 7.628 -0.993 1.474 1.00 94.50 110 THR A N 1
ATOM 834 C CA . THR A 1 110 ? 9.038 -1.343 1.734 1.00 94.50 110 THR A CA 1
ATOM 835 C C . THR A 1 110 ? 9.381 -1.641 3.195 1.00 94.50 110 THR A C 1
ATOM 837 O O . THR A 1 110 ? 9.929 -2.707 3.459 1.00 94.50 110 THR A O 1
ATOM 840 N N . ALA A 1 111 ? 9.084 -0.742 4.127 1.00 97.50 111 ALA A N 1
ATOM 841 C CA . ALA A 1 111 ? 9.445 -0.864 5.540 1.00 97.50 111 ALA A CA 1
ATOM 842 C C . ALA A 1 111 ? 8.415 -0.145 6.418 1.00 97.50 111 ALA A C 1
ATOM 844 O O . ALA A 1 111 ? 7.457 0.428 5.906 1.00 97.50 111 ALA A O 1
ATOM 845 N N . ASP A 1 112 ? 8.592 -0.167 7.735 1.00 98.56 112 ASP A N 1
ATOM 846 C CA . ASP A 1 112 ? 7.744 0.614 8.634 1.00 98.56 112 ASP A CA 1
ATOM 847 C C . ASP A 1 112 ? 7.869 2.119 8.360 1.00 98.56 112 ASP A C 1
ATOM 849 O O . ASP A 1 112 ? 8.963 2.620 8.094 1.00 98.56 112 ASP A O 1
ATOM 853 N N . GLY A 1 113 ? 6.771 2.860 8.479 1.00 98.31 113 GLY A N 1
ATOM 854 C CA . GLY A 1 113 ? 6.782 4.313 8.307 1.00 98.31 113 GLY A CA 1
ATOM 855 C C . GLY A 1 113 ? 5.428 4.884 7.915 1.00 98.31 113 GLY A C 1
ATOM 856 O O . GLY A 1 113 ? 4.402 4.228 8.070 1.00 98.31 113 GLY A O 1
ATOM 857 N N . ASN A 1 114 ? 5.424 6.115 7.401 1.00 97.75 114 ASN A N 1
ATOM 858 C CA . ASN A 1 114 ? 4.209 6.799 6.964 1.00 97.75 114 ASN A CA 1
ATOM 859 C C . ASN A 1 114 ? 4.372 7.475 5.594 1.00 97.75 114 ASN A C 1
ATOM 861 O O . ASN A 1 114 ? 4.305 8.692 5.468 1.00 97.75 114 ASN A O 1
ATOM 865 N N . THR A 1 115 ? 4.649 6.695 4.551 1.00 97.81 115 THR A N 1
ATOM 866 C CA . THR A 1 115 ? 4.947 7.250 3.217 1.00 97.81 115 THR A CA 1
ATOM 867 C C . THR A 1 115 ? 3.702 7.701 2.450 1.00 97.81 115 THR A C 1
ATOM 869 O O . THR A 1 115 ? 3.821 8.430 1.469 1.00 97.81 115 THR A O 1
ATOM 872 N N . GLY A 1 116 ? 2.517 7.227 2.851 1.00 98.19 116 GLY A N 1
ATOM 873 C CA . GLY A 1 116 ? 1.276 7.371 2.084 1.00 98.19 116 GLY A CA 1
ATOM 874 C C . GLY A 1 116 ? 1.161 6.402 0.900 1.00 98.19 116 GLY A C 1
ATOM 875 O O . GLY A 1 116 ? 0.148 6.410 0.198 1.00 98.19 116 GLY A O 1
ATOM 876 N N . TYR A 1 117 ? 2.159 5.539 0.685 1.00 97.50 117 TYR A N 1
ATOM 877 C CA . TYR A 1 117 ? 2.151 4.504 -0.346 1.00 97.50 117 TYR A CA 1
ATOM 878 C C . TYR A 1 117 ? 1.926 3.122 0.259 1.00 97.50 117 TYR A C 1
ATOM 880 O O . TYR A 1 117 ? 2.574 2.718 1.226 1.00 97.50 117 TYR A O 1
ATOM 888 N N . LEU A 1 118 ? 1.005 2.386 -0.348 1.00 97.44 118 LEU A N 1
ATOM 889 C CA . LEU A 1 118 ? 0.562 1.079 0.099 1.00 97.44 118 LEU A CA 1
ATOM 890 C C . LEU A 1 118 ? 1.481 -0.013 -0.460 1.00 97.44 118 LEU A C 1
ATOM 892 O O . LEU A 1 118 ? 1.580 -0.208 -1.672 1.00 97.44 118 LEU A O 1
ATOM 896 N N . GLY A 1 119 ? 2.130 -0.752 0.429 1.00 96.38 119 GLY A N 1
ATOM 897 C CA . GLY A 1 119 ? 2.860 -1.969 0.099 1.00 96.38 119 GLY A CA 1
ATOM 898 C C . GLY A 1 119 ? 1.962 -3.205 0.180 1.00 96.38 119 GLY A C 1
ATOM 899 O O . GLY A 1 119 ? 1.152 -3.279 1.105 1.00 96.38 119 GLY A O 1
ATOM 900 N N . PRO A 1 120 ? 2.092 -4.186 -0.731 1.00 95.56 120 PRO A N 1
ATOM 901 C CA . PRO A 1 120 ? 1.488 -5.510 -0.586 1.00 95.56 120 PRO A CA 1
ATOM 902 C C . PRO A 1 120 ? 2.339 -6.420 0.313 1.00 95.56 120 PRO A C 1
ATOM 904 O O . PRO A 1 120 ? 3.508 -6.124 0.576 1.00 95.56 120 PRO A O 1
ATOM 907 N N . LYS A 1 121 ? 1.773 -7.554 0.741 1.00 94.75 121 LYS A N 1
ATOM 908 C CA . LYS A 1 121 ? 2.457 -8.611 1.504 1.00 9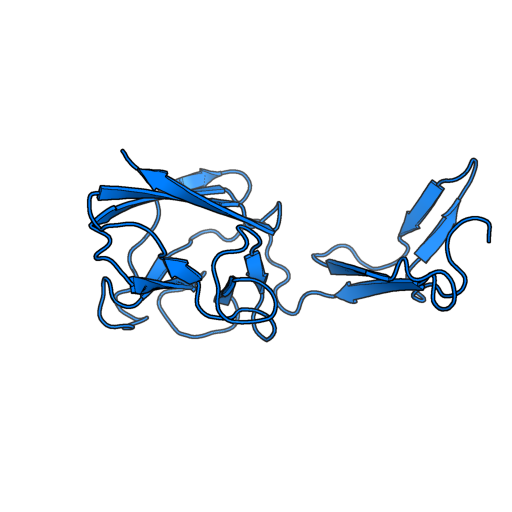4.75 121 LYS A CA 1
ATOM 909 C C . LYS A 1 121 ? 3.887 -8.868 1.022 1.00 94.75 121 LYS A C 1
ATOM 911 O O . LYS A 1 121 ? 4.131 -9.030 -0.169 1.00 94.75 121 LYS A O 1
ATOM 916 N N . GLY A 1 122 ? 4.834 -8.904 1.957 1.00 92.75 122 GLY A N 1
ATOM 917 C CA . GLY A 1 122 ? 6.264 -9.070 1.665 1.00 92.75 122 GLY A CA 1
ATOM 918 C C . GLY A 1 122 ? 6.994 -7.762 1.338 1.00 92.75 122 GLY A C 1
ATOM 919 O O . GLY A 1 122 ? 8.218 -7.747 1.256 1.00 92.75 122 GLY A O 1
ATOM 920 N N . SER A 1 123 ? 6.273 -6.649 1.193 1.00 94.38 123 SER A N 1
ATOM 921 C CA . SER A 1 123 ? 6.831 -5.296 1.076 1.00 94.38 123 SER A CA 1
ATOM 922 C C . SER A 1 123 ? 5.933 -4.273 1.788 1.00 94.38 123 SER A C 1
ATOM 924 O O . SER A 1 123 ? 5.746 -3.162 1.296 1.00 94.38 123 SER A O 1
ATOM 926 N N . ASN A 1 124 ? 5.344 -4.669 2.921 1.00 96.88 124 ASN A N 1
ATOM 927 C CA . ASN A 1 124 ? 4.299 -3.950 3.653 1.00 96.88 124 ASN A CA 1
ATOM 928 C C . ASN A 1 124 ? 4.613 -3.809 5.154 1.00 96.88 124 ASN A C 1
ATOM 930 O O . ASN A 1 124 ? 4.014 -4.499 5.983 1.00 96.88 124 ASN A O 1
ATOM 934 N N . GLY A 1 125 ? 5.531 -2.912 5.510 1.00 98.44 125 GLY A N 1
ATOM 935 C CA . GLY A 1 125 ? 5.802 -2.596 6.914 1.00 98.44 125 GLY A CA 1
ATOM 936 C C . GLY A 1 125 ? 4.604 -1.957 7.621 1.00 98.44 125 GLY A C 1
ATOM 937 O O . GLY A 1 125 ? 3.581 -1.636 7.006 1.00 98.44 125 GLY A O 1
ATOM 938 N N . ASN A 1 126 ? 4.722 -1.768 8.928 1.00 98.69 126 ASN A N 1
ATOM 939 C CA . ASN A 1 126 ? 3.684 -1.122 9.722 1.00 98.69 126 ASN A CA 1
ATOM 940 C C . ASN A 1 126 ? 3.526 0.344 9.308 1.00 98.69 126 ASN A C 1
ATOM 942 O O . ASN A 1 126 ? 4.509 1.066 9.119 1.00 98.69 126 ASN A O 1
ATOM 946 N N . ILE A 1 127 ? 2.279 0.801 9.200 1.00 98.81 127 ILE A N 1
ATOM 947 C CA . ILE A 1 127 ? 1.990 2.226 9.064 1.00 98.81 127 ILE A CA 1
ATOM 948 C C . ILE A 1 127 ? 2.126 2.845 10.449 1.00 98.81 127 ILE A C 1
ATOM 950 O O . ILE A 1 127 ? 1.367 2.496 11.351 1.00 98.81 127 ILE A O 1
ATOM 954 N N . LYS A 1 128 ? 3.099 3.742 10.613 1.00 98.31 128 LYS A N 1
ATOM 955 C CA . LYS A 1 128 ? 3.396 4.425 11.878 1.00 98.31 128 LYS A CA 1
ATOM 956 C C . LYS A 1 128 ? 2.737 5.791 11.888 1.00 98.31 128 LYS A C 1
ATOM 958 O O . LYS A 1 128 ? 3.132 6.673 11.139 1.00 98.31 128 LYS A O 1
ATOM 963 N N . PHE A 1 129 ? 1.729 5.972 12.724 1.00 97.69 129 PHE A N 1
ATOM 964 C CA . PHE A 1 129 ? 1.084 7.263 12.889 1.00 97.69 129 PHE A CA 1
ATOM 965 C C . PHE A 1 129 ? 1.999 8.228 13.652 1.00 97.69 129 PHE A C 1
ATOM 967 O O . PHE A 1 129 ? 2.387 7.974 14.792 1.00 97.69 129 PHE A O 1
ATOM 974 N N . ASP A 1 130 ? 2.312 9.351 13.018 1.00 93.44 130 ASP A N 1
ATOM 975 C CA . ASP A 1 130 ? 3.218 10.403 13.487 1.00 93.44 130 ASP A CA 1
ATOM 976 C C . ASP A 1 130 ? 2.486 11.667 13.982 1.00 93.44 130 ASP A C 1
ATOM 978 O O . ASP A 1 130 ? 3.116 12.689 14.249 1.00 93.44 130 ASP A O 1
ATOM 982 N N . GLY A 1 131 ? 1.158 11.611 14.133 1.00 91.31 131 GLY A N 1
ATOM 983 C CA . GLY A 1 131 ? 0.362 12.714 14.675 1.00 91.31 131 GLY A CA 1
ATOM 984 C C . GLY A 1 131 ? 0.269 12.731 16.207 1.00 91.31 131 GLY A C 1
ATOM 985 O O . GLY A 1 131 ? 0.712 11.824 16.911 1.00 91.31 131 GLY A O 1
ATOM 986 N N . THR A 1 132 ? -0.361 13.780 16.738 1.00 91.00 132 THR A N 1
ATOM 987 C CA . THR A 1 132 ? -0.418 14.093 18.182 1.00 91.00 132 THR A CA 1
ATOM 988 C C . THR A 1 132 ? -1.491 13.333 18.966 1.00 91.00 132 THR A C 1
ATOM 990 O O . THR A 1 132 ? -1.604 13.497 20.179 1.00 91.00 132 THR A O 1
ATOM 993 N N . GLY A 1 133 ? -2.272 12.488 18.295 1.00 92.12 133 GLY A N 1
ATOM 994 C CA . GLY A 1 133 ? -3.432 11.816 18.871 1.00 92.12 133 GLY A CA 1
ATOM 995 C C . GLY A 1 133 ? -4.759 12.509 18.532 1.00 92.12 133 GLY A C 1
ATOM 996 O O . GLY A 1 133 ? -4.778 13.689 18.187 1.00 92.12 133 GLY A O 1
ATOM 997 N N . GLY A 1 134 ? -5.874 11.775 18.579 1.00 96.00 134 GLY A N 1
ATOM 998 C CA . GLY A 1 134 ? -7.224 12.308 18.334 1.00 96.00 134 GLY A CA 1
ATOM 999 C C . GLY A 1 134 ? -8.032 11.473 17.343 1.00 96.00 134 GLY A C 1
ATOM 1000 O O . GLY A 1 134 ? -7.687 10.329 17.064 1.00 96.00 134 GLY A O 1
ATOM 1001 N N . ASN A 1 135 ? -9.114 12.041 16.809 1.00 97.25 135 ASN A N 1
ATOM 1002 C CA . ASN A 1 135 ? -9.918 11.384 15.782 1.00 97.25 135 ASN A CA 1
ATOM 1003 C C . ASN A 1 135 ? -9.388 11.727 14.390 1.00 97.25 135 ASN A C 1
ATOM 1005 O O . ASN A 1 135 ? -9.215 12.898 14.055 1.00 97.25 135 ASN A O 1
ATOM 1009 N N . TYR A 1 136 ? -9.162 10.696 13.582 1.00 98.25 136 TYR A N 1
ATOM 1010 C CA . TYR A 1 136 ? -8.636 10.821 12.229 1.00 98.25 136 TYR A CA 1
ATOM 1011 C C . TYR A 1 136 ? -9.491 10.026 11.255 1.00 98.25 136 TYR A C 1
ATOM 1013 O O . TYR A 1 136 ? -10.000 8.949 11.575 1.00 98.25 136 TYR A O 1
ATOM 1021 N N . LYS A 1 137 ? -9.585 10.533 10.029 1.00 98.44 137 LYS A N 1
ATOM 1022 C CA . LYS A 1 137 ? -10.047 9.775 8.874 1.00 98.44 137 LYS A CA 1
ATOM 1023 C C . LYS A 1 137 ? -8.858 9.081 8.218 1.00 98.44 137 LYS A C 1
ATOM 1025 O O . LYS A 1 137 ? -7.909 9.734 7.781 1.00 98.44 137 LYS A O 1
ATOM 1030 N N . ILE A 1 138 ? -8.938 7.762 8.102 1.00 98.69 138 ILE A N 1
ATOM 1031 C CA . ILE A 1 138 ? -8.024 6.940 7.310 1.00 98.69 138 ILE A CA 1
ATOM 1032 C C . ILE A 1 138 ? -8.716 6.619 5.989 1.00 98.69 138 ILE A C 1
ATOM 1034 O O . ILE A 1 138 ? -9.835 6.114 5.979 1.00 98.69 1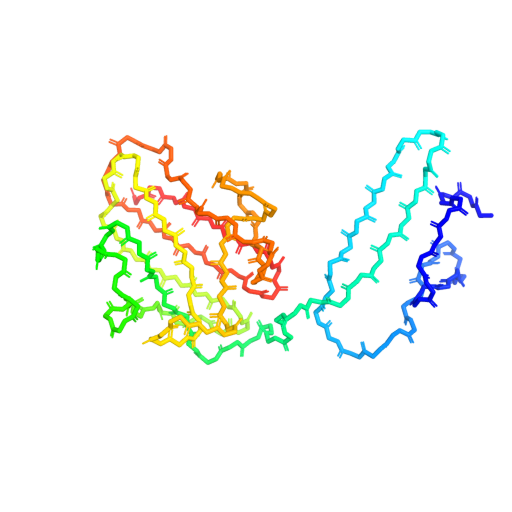38 ILE A O 1
ATOM 1038 N N . SER A 1 139 ? -8.057 6.906 4.871 1.00 98.81 139 SER A N 1
ATOM 1039 C CA . SER A 1 139 ? -8.497 6.520 3.526 1.00 98.81 139 SER A CA 1
ATOM 1040 C C . SER A 1 139 ? -7.455 5.612 2.889 1.00 98.81 139 SER A C 1
ATOM 1042 O O . SER A 1 139 ? -6.265 5.904 2.971 1.00 98.81 139 SER A O 1
ATOM 1044 N N . VAL A 1 140 ? -7.876 4.544 2.220 1.00 98.75 140 VAL A N 1
ATOM 1045 C CA . VAL A 1 140 ? -6.996 3.638 1.469 1.00 98.75 140 VAL A CA 1
ATOM 1046 C C . VAL A 1 140 ? -7.532 3.446 0.058 1.00 98.75 140 VAL A C 1
ATOM 1048 O O . VAL A 1 140 ? -8.738 3.361 -0.168 1.00 98.75 140 VAL A O 1
ATOM 1051 N N . ASN A 1 141 ? -6.625 3.409 -0.909 1.00 98.44 141 ASN A N 1
ATOM 1052 C CA . ASN A 1 141 ? -6.909 3.183 -2.313 1.00 98.44 141 ASN A CA 1
ATOM 1053 C C . ASN A 1 141 ? -5.998 2.065 -2.819 1.00 98.44 141 ASN A C 1
ATOM 1055 O O . ASN A 1 141 ? -4.864 2.304 -3.235 1.00 98.44 141 ASN A O 1
ATOM 1059 N N . VAL A 1 142 ? -6.507 0.834 -2.777 1.00 97.69 142 VAL A N 1
ATOM 1060 C CA . VAL A 1 142 ? -5.764 -0.377 -3.155 1.00 97.69 142 VAL A CA 1
ATOM 1061 C C . VAL A 1 142 ? -5.396 -0.351 -4.639 1.00 97.69 142 VAL A C 1
ATOM 1063 O O . VAL A 1 142 ? -4.309 -0.781 -5.016 1.00 97.69 142 VAL A O 1
ATOM 1066 N N . LYS A 1 143 ? -6.262 0.230 -5.479 1.00 94.56 143 LYS A N 1
ATOM 1067 C CA . LYS A 1 143 ? -6.028 0.371 -6.920 1.00 94.56 143 LYS A CA 1
ATOM 1068 C C . LYS A 1 143 ? -4.853 1.291 -7.239 1.00 94.56 143 LYS A C 1
ATOM 1070 O O . LYS A 1 143 ? -4.056 0.974 -8.112 1.00 94.56 143 LYS A O 1
ATOM 1075 N N . LEU A 1 144 ? -4.779 2.442 -6.568 1.00 95.06 144 LEU A N 1
ATOM 1076 C CA . LEU A 1 144 ? -3.691 3.406 -6.760 1.00 95.06 144 LEU A CA 1
ATOM 1077 C C . LEU A 1 144 ? -2.454 3.077 -5.914 1.00 95.06 144 LEU A C 1
ATOM 1079 O O . LEU A 1 144 ? -1.405 3.671 -6.140 1.00 95.06 144 LEU A O 1
ATOM 1083 N N . GLY A 1 145 ? -2.566 2.160 -4.952 1.00 96.25 145 GLY A N 1
ATOM 1084 C CA . GLY A 1 145 ? -1.479 1.824 -4.041 1.00 96.25 145 GLY A CA 1
ATOM 1085 C C . GLY A 1 145 ? -1.159 2.963 -3.074 1.00 96.25 145 GLY A C 1
ATOM 1086 O O . GLY A 1 145 ? 0.010 3.243 -2.824 1.00 96.25 145 GLY A O 1
ATOM 1087 N N . THR A 1 146 ? -2.177 3.645 -2.543 1.00 98.12 146 THR A N 1
ATOM 1088 C CA . THR A 1 146 ? -1.991 4.775 -1.618 1.00 98.12 146 THR A CA 1
ATOM 1089 C C . THR A 1 146 ? -2.896 4.689 -0.400 1.00 98.12 146 THR A C 1
ATOM 1091 O O . THR A 1 146 ? -3.944 4.040 -0.417 1.00 98.12 146 THR A O 1
ATOM 1094 N N . TYR A 1 147 ? -2.504 5.375 0.667 1.00 98.75 147 TYR A N 1
ATOM 1095 C CA . TYR A 1 147 ? -3.341 5.626 1.831 1.00 98.75 147 TYR A CA 1
ATOM 1096 C C . TYR A 1 147 ? -3.096 7.043 2.363 1.00 98.75 147 TYR A C 1
ATOM 1098 O O . TYR A 1 147 ? -2.099 7.689 2.040 1.00 98.75 147 TYR A O 1
ATOM 1106 N N . LYS A 1 148 ? -4.028 7.552 3.166 1.00 98.44 148 LYS A N 1
ATOM 1107 C CA . LYS A 1 148 ? -3.972 8.891 3.751 1.00 98.44 148 LYS A CA 1
ATOM 1108 C C . LYS A 1 148 ? -4.557 8.876 5.156 1.00 98.44 148 LYS A C 1
ATOM 1110 O O . LYS A 1 148 ? -5.576 8.230 5.386 1.00 98.44 148 LYS A O 1
ATOM 1115 N N . ILE A 1 149 ? -3.932 9.619 6.062 1.00 98.25 149 ILE A N 1
ATOM 1116 C CA . ILE A 1 149 ? -4.388 9.840 7.436 1.00 98.25 149 ILE A CA 1
ATOM 1117 C C . ILE A 1 149 ? -4.622 11.343 7.577 1.00 98.25 149 ILE A C 1
ATOM 1119 O O . ILE A 1 149 ? -3.738 12.131 7.245 1.00 98.25 149 ILE A O 1
ATOM 1123 N N . GLN A 1 150 ? -5.817 11.756 7.990 1.00 96.88 150 GLN A N 1
ATOM 1124 C CA . GLN A 1 150 ? -6.184 13.172 8.083 1.00 96.88 150 GLN A CA 1
ATOM 1125 C C . GLN A 1 150 ? -6.911 13.450 9.393 1.00 96.88 150 GLN A C 1
ATOM 1127 O O . GLN A 1 150 ? -7.766 12.641 9.755 1.00 96.88 150 GLN A O 1
ATOM 1132 N N . PRO A 1 151 ? -6.611 14.558 10.093 1.00 95.75 151 PRO A N 1
ATOM 1133 C CA . PRO A 1 151 ? -7.438 14.976 11.218 1.00 95.75 151 PRO A CA 1
ATOM 1134 C C . PRO A 1 151 ? -8.871 15.232 10.735 1.00 95.75 151 PRO A C 1
ATOM 1136 O O . PRO A 1 151 ? -9.077 15.573 9.562 1.00 95.75 151 PRO A O 1
ATOM 1139 N N . LEU A 1 152 ? -9.840 15.016 11.625 1.00 92.19 152 LEU A N 1
ATOM 1140 C CA . LEU A 1 152 ? -11.227 15.434 11.406 1.00 92.19 152 LEU A CA 1
ATOM 1141 C C . LEU A 1 152 ? -11.409 16.939 11.605 1.00 92.19 152 LEU A C 1
ATOM 1143 O O . LEU A 1 152 ? -10.712 17.504 12.476 1.00 92.19 152 LEU A O 1
#

Radius of gyrat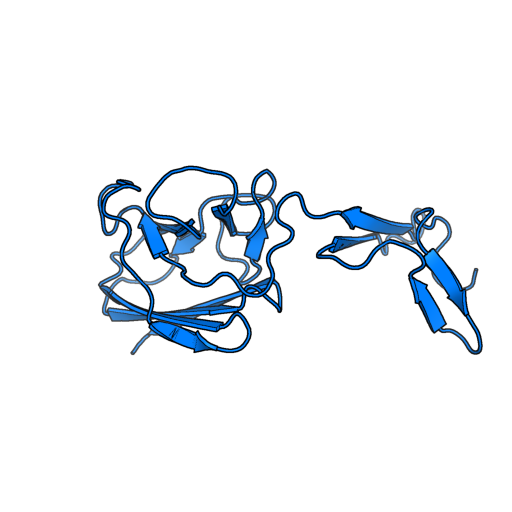ion: 17.56 Å; chains: 1; bounding box: 42×30×51 Å

Secondary structure (DSSP, 8-state):
--S-SEE-TTEEEETTTEEEE-S-SS-EEEEEE--TTT-EEEEEE-S---SS-S--EEEEGGGTT-GGGPEEPEEEETTEEEEEEEE-TT-EEEEESSSSSSSSEEEEESSSB--SBEEETTSEE-EE--S-SEEEEEEEETTTTEEEEEE-

Sequence (152 aa):
NKYFKTWSTNLVASTPENIQFNGVTGMYKVVIDADAAVKSITVSASPVNSWNPTNVYLVGTVNGWNAATAIPMTSLGNGKFEYTVALPAASEFKFLGQQSWGDLDWGNITADGNTGYLGPKGSNGNIKFDGTGGNYKISVNVKLGTYKIQPL